Protein AF-W7Y232-F1 (afdb_monomer)

Secondary structure (DSSP, 8-state):
-EEEEEEEE-TTT-SEEEEEEEEEEEE-TTS-EEEEEEEEEEE-TT--HHHHHHHHHHHHHHHHHTT-TT-PPPPPS-HHHHHHHHTSPPGGGTTS--B--SSS--------

Foldseek 3Di:
DDKDWDWDQDPVVSDTATFIFDKDWDQDPVRDIDIDTQERLGGPVVDDPVLRVVLNVQLVVCQVCLVPPVDDGDDDPDPVSNVSSVPRDHPVPRVDHDDDDPDDDDDDDDDD

Organism: NCBI:txid869213

pLDDT: mean 71.41, std 19.05, range [29.64, 91.12]

Solvent-accessible surface area (backbone atoms only — not comparable to full-atom values): 7196 Å² total; per-residue (Å²): 114,48,79,48,73,46,82,40,69,36,84,85,81,68,45,81,39,55,35,36,27,36,32,38,74,44,72,44,97,86,71,44,83,41,77,46,77,65,35,40,67,30,74,54,86,92,58,52,74,69,54,53,52,50,44,52,48,56,50,48,53,49,57,72,41,63,86,39,92,87,65,80,80,84,77,63,97,44,69,70,51,44,60,58,56,70,72,58,75,60,73,88,54,69,88,56,79,48,73,56,71,90,62,83,86,75,92,74,82,78,89,129

Structure (mmCIF, N/CA/C/O backbone):
data_AF-W7Y232-F1
#
_entry.id   AF-W7Y232-F1
#
loop_
_atom_site.group_PDB
_atom_site.id
_atom_site.type_symbol
_atom_site.label_atom_id
_atom_site.label_alt_id
_atom_site.label_comp_id
_atom_site.label_asym_id
_atom_site.label_entity_id
_atom_site.label_seq_id
_atom_site.pdbx_PDB_ins_code
_atom_site.Cartn_x
_atom_site.Cartn_y
_atom_site.Cartn_z
_atom_site.occupancy
_atom_site.B_iso_or_equiv
_atom_site.auth_seq_id
_atom_site.auth_comp_id
_atom_site.auth_asym_id
_atom_site.auth_atom_id
_atom_site.pdbx_PDB_model_num
ATOM 1 N N . MET A 1 1 ? 1.927 -2.582 -10.160 1.00 85.38 1 MET A N 1
ATOM 2 C CA . MET A 1 1 ? 1.776 -2.889 -8.711 1.00 85.38 1 MET A CA 1
ATOM 3 C C . MET A 1 1 ? 0.309 -2.766 -8.311 1.00 85.38 1 MET A C 1
ATOM 5 O O . MET A 1 1 ? -0.421 -2.125 -9.052 1.00 85.38 1 MET A O 1
ATOM 9 N N . TYR A 1 2 ? -0.139 -3.351 -7.196 1.00 89.00 2 TYR A N 1
ATOM 10 C CA . TYR A 1 2 ? -1.519 -3.237 -6.689 1.00 89.00 2 TYR A CA 1
ATOM 11 C C . TYR A 1 2 ? -1.592 -3.380 -5.162 1.00 89.00 2 TYR A C 1
ATOM 13 O O . TYR A 1 2 ? -0.708 -3.982 -4.549 1.00 89.00 2 TYR A O 1
ATOM 21 N N . PHE A 1 3 ? -2.650 -2.852 -4.540 1.00 88.12 3 PHE A N 1
ATOM 22 C CA . PHE A 1 3 ? -2.910 -3.065 -3.116 1.00 88.12 3 PHE A CA 1
ATOM 23 C C . PHE A 1 3 ? -3.580 -4.418 -2.869 1.00 88.12 3 PHE A C 1
ATOM 25 O O . PHE A 1 3 ? -4.642 -4.719 -3.408 1.00 88.12 3 PHE A O 1
ATOM 32 N N . LYS A 1 4 ? -2.974 -5.229 -2.003 1.00 90.31 4 LYS A N 1
ATOM 33 C CA . LYS A 1 4 ? -3.557 -6.452 -1.458 1.00 90.31 4 LYS A CA 1
ATOM 34 C C . LYS A 1 4 ? -4.058 -6.177 -0.047 1.00 90.31 4 LYS A C 1
ATOM 36 O O . LYS A 1 4 ? -3.264 -5.862 0.841 1.00 90.31 4 LYS A O 1
ATOM 41 N N . VAL A 1 5 ? -5.360 -6.346 0.159 1.00 90.62 5 VAL A N 1
ATOM 42 C CA . VAL A 1 5 ? -5.998 -6.227 1.473 1.00 90.62 5 VAL A CA 1
ATOM 43 C C . VAL A 1 5 ? -6.055 -7.585 2.172 1.00 90.62 5 VAL A C 1
ATOM 45 O O . VAL A 1 5 ? -6.151 -8.645 1.549 1.00 90.62 5 VAL A O 1
ATOM 48 N N . SER A 1 6 ? -5.932 -7.585 3.492 1.00 89.75 6 SER A N 1
ATOM 49 C CA . SER A 1 6 ? -6.185 -8.750 4.336 1.00 89.75 6 SER A CA 1
ATOM 50 C C . SER A 1 6 ? -6.880 -8.274 5.600 1.00 89.75 6 SER A C 1
ATOM 52 O O . SER A 1 6 ? -6.358 -7.402 6.285 1.00 89.75 6 SER A O 1
ATOM 54 N N . MET A 1 7 ? -8.044 -8.830 5.914 1.00 91.00 7 MET A N 1
ATOM 55 C CA . MET A 1 7 ? -8.790 -8.400 7.092 1.00 91.00 7 MET A CA 1
ATOM 56 C C . MET A 1 7 ? -8.110 -8.896 8.372 1.00 91.00 7 MET A C 1
ATOM 58 O O . MET A 1 7 ? -7.771 -10.078 8.490 1.00 91.00 7 MET A O 1
ATOM 62 N N . ARG A 1 8 ? -7.853 -7.988 9.316 1.00 89.75 8 ARG A N 1
ATOM 63 C CA . ARG A 1 8 ? -7.163 -8.270 10.582 1.00 89.75 8 ARG A CA 1
ATOM 64 C C . ARG A 1 8 ? -7.738 -7.410 11.698 1.00 89.75 8 ARG A C 1
ATOM 66 O O . ARG A 1 8 ? -8.241 -6.320 11.458 1.00 89.75 8 ARG A O 1
ATOM 73 N N . LYS A 1 9 ? -7.626 -7.881 12.939 1.00 88.56 9 LYS A N 1
ATOM 74 C CA . LYS A 1 9 ? -7.950 -7.052 14.102 1.00 88.56 9 LYS A CA 1
ATOM 75 C C . LYS A 1 9 ? -6.848 -6.007 14.277 1.00 88.56 9 LYS A C 1
ATOM 77 O O . LYS A 1 9 ? -5.700 -6.376 14.531 1.00 88.56 9 LYS A O 1
ATOM 82 N N . ASN A 1 10 ? -7.195 -4.735 14.120 1.00 84.69 10 ASN A N 1
ATOM 83 C CA . ASN A 1 10 ? -6.288 -3.628 14.367 1.00 84.69 10 ASN A CA 1
ATOM 84 C C . ASN A 1 10 ? -5.940 -3.613 15.870 1.00 84.69 10 ASN A C 1
ATOM 86 O O . ASN A 1 10 ? -6.848 -3.545 16.699 1.00 84.69 10 ASN A O 1
ATOM 90 N N . PRO A 1 11 ? -4.655 -3.739 16.253 1.00 83.56 11 PRO A N 1
ATOM 91 C CA . PRO A 1 11 ? -4.258 -3.759 17.657 1.00 83.56 11 PRO A CA 1
ATOM 92 C C . PRO A 1 11 ? -4.437 -2.403 18.352 1.00 83.56 11 PRO A C 1
ATOM 94 O O . PRO A 1 11 ? -4.492 -2.378 19.577 1.00 83.56 11 PRO A O 1
ATOM 97 N N . GLU A 1 12 ? -4.523 -1.299 17.604 1.00 82.31 12 GLU A N 1
ATOM 98 C CA . GLU A 1 12 ? -4.700 0.044 18.164 1.00 82.31 12 GLU A CA 1
ATOM 99 C C . GLU A 1 1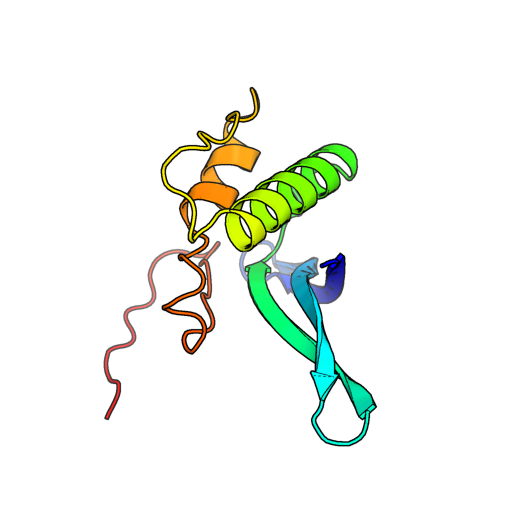2 ? -6.164 0.345 18.480 1.00 82.31 12 GLU A C 1
ATOM 101 O O . GLU A 1 12 ? -6.483 0.743 19.596 1.00 82.31 12 GLU A O 1
ATOM 106 N N . SER A 1 13 ? -7.060 0.132 17.514 1.00 81.69 13 SER A N 1
ATOM 107 C CA . SER A 1 13 ? -8.494 0.393 17.693 1.00 81.69 13 SER A CA 1
ATOM 108 C C . SER A 1 13 ? -9.251 -0.800 18.279 1.00 81.69 13 SER A C 1
ATOM 110 O O . SER A 1 13 ? -10.364 -0.654 18.775 1.00 81.69 13 SER A O 1
ATOM 112 N N . GLY A 1 14 ? -8.682 -2.006 18.201 1.00 85.31 14 GLY A N 1
ATOM 113 C CA . GLY A 1 14 ? -9.362 -3.253 18.549 1.00 85.31 14 GLY A CA 1
ATOM 114 C C . GLY A 1 14 ? -10.439 -3.678 17.544 1.00 85.31 14 GLY A C 1
ATOM 115 O O . GLY A 1 14 ? -11.058 -4.727 17.739 1.00 85.31 14 GLY A O 1
ATOM 116 N N . VAL A 1 15 ? -10.654 -2.907 16.475 1.00 88.38 15 VAL A N 1
ATOM 117 C CA . VAL A 1 15 ? -11.679 -3.143 15.450 1.00 88.38 15 VAL A CA 1
ATOM 118 C C . VAL A 1 15 ? -11.117 -4.011 14.326 1.00 88.38 15 VAL A C 1
ATOM 120 O O . VAL A 1 15 ? -9.911 -4.063 14.087 1.00 88.38 15 VAL A O 1
ATOM 123 N N . TYR A 1 16 ? -11.988 -4.761 13.658 1.00 88.38 16 TYR A N 1
ATOM 124 C CA . TYR A 1 16 ? -11.610 -5.554 12.497 1.00 88.38 16 TYR A CA 1
ATOM 125 C C . TYR A 1 16 ? -11.510 -4.651 11.260 1.00 88.38 16 TYR A C 1
ATOM 127 O O . TYR A 1 16 ? -12.521 -4.134 10.795 1.00 88.38 16 TYR A O 1
ATOM 135 N N . SER A 1 17 ? -10.294 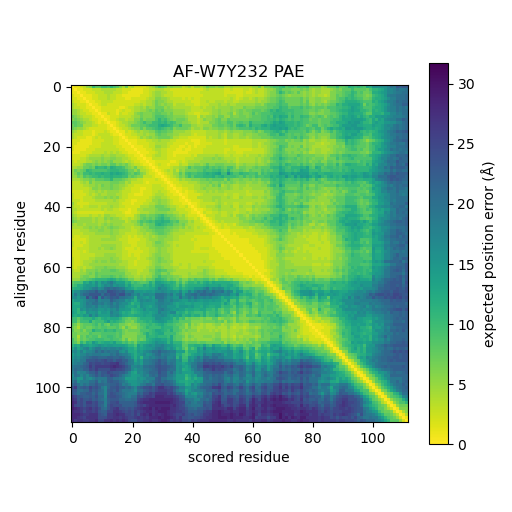-4.482 10.743 1.00 87.81 17 SER A N 1
ATOM 136 C CA . SER A 1 17 ? -9.951 -3.503 9.708 1.00 87.81 17 SER A CA 1
ATOM 137 C C . SER A 1 17 ? -9.122 -4.126 8.582 1.00 87.81 17 SER A C 1
ATOM 139 O O . SER A 1 17 ? -8.525 -5.203 8.720 1.00 87.81 17 SER A O 1
ATOM 141 N N . GLY A 1 18 ? -9.063 -3.437 7.443 1.00 88.62 18 GLY A N 1
ATOM 142 C CA . GLY A 1 18 ? -8.251 -3.850 6.303 1.00 88.62 18 GLY A CA 1
ATOM 143 C C . GLY A 1 18 ? -6.767 -3.564 6.537 1.00 88.62 18 GLY A C 1
ATOM 144 O O . GLY A 1 18 ? -6.370 -2.417 6.706 1.00 88.62 18 GLY A O 1
ATOM 145 N N . TYR A 1 19 ? -5.926 -4.599 6.507 1.00 88.00 19 TYR A N 1
ATOM 146 C CA . TYR A 1 19 ? -4.470 -4.448 6.480 1.00 88.00 19 TYR A CA 1
ATOM 147 C C . TYR A 1 19 ? -3.974 -4.450 5.030 1.00 88.00 19 TYR A C 1
ATOM 149 O O . TYR A 1 19 ? -4.058 -5.473 4.338 1.00 88.00 19 TYR A O 1
ATOM 157 N N . TYR A 1 20 ? -3.452 -3.315 4.576 1.00 88.12 20 TYR A N 1
ATOM 158 C CA . TYR A 1 20 ? -3.057 -3.076 3.193 1.00 88.12 20 TYR A CA 1
ATOM 159 C C . TYR A 1 20 ? -1.560 -3.300 2.974 1.00 88.12 20 TYR A C 1
ATOM 161 O O . TYR A 1 20 ? -0.702 -2.892 3.762 1.00 88.12 20 TYR A O 1
ATOM 169 N N . ARG A 1 21 ? -1.239 -3.947 1.851 1.00 88.44 21 ARG A N 1
ATOM 170 C CA . ARG A 1 21 ? 0.128 -4.158 1.362 1.00 88.44 21 ARG A CA 1
ATOM 171 C C . ARG A 1 21 ? 0.209 -3.795 -0.107 1.00 88.44 21 ARG A C 1
ATOM 173 O O . ARG A 1 21 ? -0.659 -4.208 -0.869 1.00 88.44 21 ARG A O 1
ATOM 180 N N . LEU A 1 22 ? 1.254 -3.089 -0.518 1.00 86.25 22 LEU A N 1
ATOM 181 C CA . LEU A 1 22 ? 1.520 -2.853 -1.932 1.00 86.25 22 LEU A CA 1
ATOM 182 C C . LEU A 1 22 ? 2.355 -4.009 -2.487 1.00 86.25 22 LEU A C 1
ATOM 184 O O . LEU A 1 22 ? 3.425 -4.325 -1.963 1.00 86.25 22 LEU A O 1
ATOM 188 N N . VAL A 1 23 ? 1.848 -4.644 -3.538 1.00 88.00 23 VAL A N 1
ATOM 189 C CA . VAL A 1 23 ? 2.417 -5.847 -4.143 1.00 88.00 23 VAL A CA 1
ATOM 190 C C . VAL A 1 23 ? 2.791 -5.571 -5.597 1.00 88.00 23 VAL A C 1
ATOM 192 O O . VAL A 1 23 ? 2.020 -4.993 -6.367 1.00 88.00 23 VAL A O 1
ATOM 195 N N . GLU A 1 24 ? 3.986 -5.996 -5.985 1.00 86.56 24 GLU A N 1
ATOM 196 C CA . GLU A 1 24 ? 4.446 -6.032 -7.370 1.00 86.56 24 GLU A CA 1
ATOM 197 C C . GLU A 1 24 ? 4.309 -7.459 -7.904 1.00 86.56 24 GLU A C 1
ATOM 199 O O . GLU A 1 24 ? 4.677 -8.417 -7.223 1.00 86.56 24 GLU A O 1
ATOM 204 N N . SER A 1 25 ? 3.757 -7.601 -9.109 1.00 88.81 25 SER A N 1
ATOM 205 C CA . SER A 1 25 ? 3.723 -8.886 -9.811 1.00 88.81 25 SER A CA 1
ATOM 206 C C . SER A 1 25 ? 4.820 -8.891 -10.858 1.00 88.81 25 SER A C 1
ATOM 208 O O . SER A 1 25 ? 4.956 -7.911 -11.586 1.00 88.81 25 SER A O 1
ATOM 210 N N . TYR A 1 26 ? 5.574 -9.979 -10.935 1.00 87.12 26 TYR A N 1
ATOM 211 C CA . TYR A 1 26 ? 6.689 -10.134 -11.862 1.00 87.12 26 TYR A CA 1
ATOM 212 C C . TYR A 1 26 ? 6.767 -11.587 -12.353 1.00 87.12 26 TYR A C 1
ATOM 214 O O . TYR A 1 26 ? 6.372 -12.496 -11.617 1.00 87.12 26 TYR A O 1
ATOM 222 N N . PRO A 1 27 ? 7.240 -11.838 -13.584 1.00 89.50 27 PRO A N 1
ATOM 223 C CA . PRO A 1 27 ? 7.533 -13.191 -14.036 1.00 89.50 27 PRO A CA 1
ATOM 224 C C . PRO A 1 27 ? 8.775 -13.716 -13.309 1.00 89.50 27 PRO A C 1
ATOM 226 O O . PRO A 1 27 ? 9.781 -13.015 -13.205 1.00 89.50 27 PRO A O 1
ATOM 229 N N . ASN A 1 28 ? 8.703 -14.936 -12.787 1.00 86.62 28 ASN A N 1
ATOM 230 C CA . ASN A 1 28 ? 9.878 -15.635 -12.285 1.00 86.62 28 ASN A CA 1
ATOM 231 C C . ASN A 1 28 ? 10.660 -16.287 -13.442 1.00 86.62 28 ASN A C 1
ATOM 233 O O . ASN A 1 28 ? 10.217 -16.275 -14.591 1.00 86.62 28 ASN A O 1
ATOM 237 N N . GLU A 1 29 ? 11.819 -16.862 -13.127 1.00 88.06 29 GLU A N 1
ATOM 238 C CA . GLU A 1 29 ? 12.701 -17.523 -14.104 1.00 88.06 29 GLU A CA 1
ATOM 239 C C . GLU A 1 29 ? 12.012 -18.690 -14.838 1.00 88.06 29 GLU A C 1
ATOM 241 O O . GLU A 1 29 ? 12.326 -18.963 -15.992 1.00 88.06 29 GLU A O 1
ATOM 246 N N . ASP A 1 30 ? 10.997 -19.304 -14.220 1.00 91.12 30 ASP A N 1
ATOM 247 C CA . ASP A 1 30 ? 10.177 -20.368 -14.813 1.00 91.12 30 ASP A CA 1
ATOM 248 C C . ASP A 1 30 ? 9.012 -19.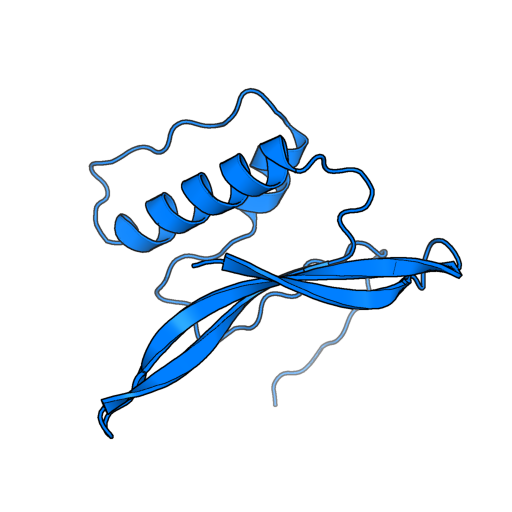844 -15.679 1.00 91.12 30 ASP A C 1
ATOM 250 O O . ASP A 1 30 ? 8.149 -20.616 -16.104 1.00 91.12 30 ASP A O 1
ATOM 254 N N . GLY A 1 31 ? 8.908 -18.526 -15.885 1.00 88.19 31 GLY A N 1
ATOM 255 C CA . GLY A 1 31 ? 7.818 -17.890 -16.633 1.00 88.19 31 GLY A CA 1
ATOM 256 C C . GLY A 1 31 ? 6.472 -17.838 -15.896 1.00 88.19 31 GLY A C 1
ATOM 257 O O . GLY A 1 31 ? 5.452 -17.485 -16.489 1.00 88.19 31 GLY A O 1
ATOM 258 N N . ARG A 1 32 ? 6.433 -18.165 -14.599 1.00 90.94 32 ARG A N 1
ATOM 259 C CA . ARG A 1 32 ? 5.241 -18.058 -13.745 1.00 90.94 32 ARG A CA 1
ATOM 260 C C . ARG A 1 32 ? 5.141 -16.674 -13.118 1.00 90.94 32 ARG A C 1
ATOM 262 O O . ARG A 1 32 ? 6.133 -16.089 -12.692 1.00 90.94 32 ARG A O 1
ATOM 269 N N . VAL A 1 33 ? 3.917 -16.172 -12.971 1.00 88.94 33 VAL A N 1
ATOM 270 C CA . VAL A 1 33 ? 3.677 -14.907 -12.267 1.00 88.94 33 VAL A CA 1
ATOM 271 C C . VAL A 1 33 ? 3.882 -15.111 -10.767 1.00 88.94 33 VAL A C 1
ATOM 273 O O . VAL A 1 33 ? 3.171 -15.883 -10.127 1.00 88.94 33 VAL A O 1
ATOM 276 N N . SER A 1 34 ? 4.861 -14.405 -10.214 1.00 88.19 34 SER A N 1
ATOM 277 C CA . SER A 1 34 ? 5.153 -14.324 -8.785 1.00 88.19 34 SER A CA 1
ATOM 278 C C . SER A 1 34 ? 4.818 -12.937 -8.240 1.00 88.19 34 SER A C 1
ATOM 280 O O . SER A 1 34 ? 4.669 -11.968 -8.985 1.00 88.19 34 SER A O 1
ATOM 282 N N . HIS A 1 35 ? 4.684 -12.839 -6.918 1.00 88.00 35 HIS A N 1
ATOM 283 C CA . HIS A 1 35 ? 4.284 -11.610 -6.239 1.00 88.00 35 HIS A CA 1
ATOM 284 C C . HIS A 1 35 ? 5.280 -11.248 -5.139 1.00 88.00 35 HIS A C 1
ATOM 286 O O . HIS A 1 35 ? 5.517 -12.039 -4.226 1.00 88.00 35 HIS A O 1
ATOM 292 N N . ARG A 1 36 ? 5.807 -10.023 -5.174 1.00 84.88 36 ARG A N 1
ATOM 293 C CA . ARG A 1 36 ? 6.683 -9.466 -4.139 1.00 84.88 36 ARG A CA 1
ATOM 294 C C . ARG A 1 36 ? 5.945 -8.381 -3.372 1.00 84.88 36 ARG A C 1
ATOM 296 O O . ARG A 1 36 ? 5.365 -7.478 -3.968 1.00 84.88 36 ARG A O 1
ATOM 303 N N . THR A 1 37 ? 5.974 -8.446 -2.041 1.00 83.94 37 THR A N 1
ATOM 304 C CA . THR A 1 37 ? 5.495 -7.323 -1.220 1.00 83.94 37 THR A CA 1
ATOM 305 C C . THR A 1 37 ? 6.552 -6.229 -1.230 1.00 83.94 37 THR A C 1
ATOM 307 O O . THR A 1 37 ? 7.688 -6.476 -0.840 1.00 83.94 37 THR A O 1
ATOM 310 N N . MET A 1 38 ? 6.163 -5.039 -1.672 1.00 76.69 38 MET A N 1
ATOM 311 C CA . MET A 1 38 ? 7.043 -3.877 -1.774 1.00 76.69 38 MET A CA 1
ATOM 312 C C . MET A 1 38 ? 6.917 -2.981 -0.545 1.00 76.69 38 MET A C 1
ATOM 314 O O . MET A 1 38 ? 7.914 -2.474 -0.044 1.00 76.69 38 MET A O 1
ATOM 318 N N . VAL A 1 39 ? 5.692 -2.821 -0.034 1.00 78.81 39 VAL A N 1
ATOM 319 C CA . VAL A 1 39 ? 5.398 -1.957 1.116 1.00 78.81 39 VAL A CA 1
ATOM 320 C C . VAL A 1 39 ? 4.346 -2.620 1.999 1.00 78.81 39 VAL A C 1
ATOM 322 O O . VAL A 1 39 ? 3.274 -2.990 1.511 1.00 78.81 39 VAL A O 1
ATOM 325 N N . ASN A 1 40 ? 4.613 -2.731 3.302 1.00 80.94 40 ASN A N 1
ATOM 326 C CA . ASN A 1 40 ? 3.559 -2.976 4.285 1.00 80.94 40 ASN A CA 1
ATOM 327 C C . ASN A 1 40 ? 2.991 -1.624 4.718 1.00 80.94 40 ASN A C 1
ATOM 329 O O . ASN A 1 40 ? 3.559 -0.957 5.580 1.00 80.94 40 ASN A O 1
ATOM 333 N N . ALA A 1 41 ? 1.890 -1.218 4.085 1.00 79.50 41 ALA A N 1
ATOM 334 C CA . ALA A 1 41 ? 1.282 0.088 4.313 1.00 79.50 41 ALA A CA 1
ATOM 335 C C . ALA A 1 41 ? 0.536 0.161 5.655 1.00 79.50 41 ALA A C 1
ATOM 337 O O . ALA A 1 41 ? 0.455 1.227 6.253 1.00 79.50 41 ALA A O 1
ATOM 338 N N . GLY A 1 42 ? 0.053 -0.979 6.157 1.00 85.12 42 GLY A N 1
ATOM 339 C CA . GLY A 1 42 ? -0.584 -1.064 7.467 1.00 85.12 42 GLY A CA 1
ATOM 340 C C . GLY A 1 42 ? -2.102 -0.932 7.403 1.00 85.12 42 GLY A C 1
ATOM 341 O O . GLY A 1 42 ? -2.725 -1.292 6.403 1.00 85.12 42 GLY A O 1
ATOM 342 N N . TYR A 1 43 ? -2.696 -0.468 8.500 1.00 85.94 43 TYR A N 1
ATOM 343 C CA . TYR A 1 43 ? -4.115 -0.128 8.555 1.00 85.94 43 TYR A CA 1
ATOM 344 C C . TYR A 1 43 ? -4.289 1.272 7.972 1.00 85.94 43 TYR A C 1
ATOM 346 O O . TYR A 1 43 ? -3.672 2.218 8.453 1.00 85.94 43 TYR A O 1
ATOM 354 N N . LEU A 1 44 ? -5.076 1.378 6.904 1.00 81.69 44 LEU A N 1
ATOM 355 C CA . LEU A 1 44 ? -5.299 2.619 6.156 1.00 81.69 44 LEU A CA 1
ATOM 356 C C . LEU A 1 44 ? -6.772 3.027 6.251 1.00 81.69 44 LEU A C 1
ATOM 358 O O . LEU A 1 44 ? -7.392 3.366 5.248 1.00 81.69 44 LEU A O 1
ATOM 362 N N . ASP A 1 45 ? -7.337 2.923 7.454 1.00 80.06 45 ASP A N 1
ATOM 363 C CA . ASP A 1 45 ? -8.765 3.155 7.697 1.00 80.06 45 ASP A CA 1
ATOM 364 C C . ASP A 1 45 ? -9.156 4.628 7.450 1.00 80.06 45 ASP A C 1
ATOM 366 O O . ASP A 1 45 ? -10.302 4.912 7.115 1.00 80.06 45 ASP A O 1
ATOM 370 N N . ASP A 1 46 ? -8.183 5.543 7.529 1.00 80.81 46 ASP A N 1
ATOM 371 C CA . ASP A 1 46 ? -8.356 6.982 7.293 1.00 80.81 46 ASP A CA 1
ATOM 372 C C . ASP A 1 46 ? -8.233 7.388 5.809 1.00 80.81 46 ASP A C 1
ATOM 374 O O . ASP A 1 46 ? -8.368 8.568 5.481 1.00 80.81 46 ASP A O 1
ATOM 378 N N . LEU A 1 47 ? -7.939 6.444 4.903 1.00 82.50 47 LEU A N 1
ATOM 379 C CA . LEU A 1 47 ? -7.738 6.730 3.481 1.00 82.50 47 LEU A CA 1
ATOM 380 C C . LEU A 1 47 ? -8.914 6.273 2.619 1.00 82.50 47 LEU A C 1
ATOM 382 O O . LEU A 1 47 ? -9.384 5.138 2.682 1.00 82.50 47 LEU A O 1
ATOM 386 N N . ASN A 1 48 ? -9.310 7.150 1.705 1.00 85.06 48 ASN A N 1
ATOM 387 C CA . ASN A 1 48 ? -10.314 6.872 0.692 1.00 85.06 48 ASN A CA 1
ATOM 388 C C . ASN A 1 48 ? -9.715 6.124 -0.508 1.00 85.06 48 ASN A C 1
ATOM 390 O O . ASN A 1 48 ? -8.528 6.243 -0.823 1.00 85.06 48 ASN A O 1
ATOM 394 N N . ALA A 1 49 ? -10.565 5.422 -1.266 1.00 84.69 49 ALA A N 1
ATOM 395 C CA . ALA A 1 49 ? -10.152 4.675 -2.459 1.00 84.69 49 ALA A CA 1
ATOM 396 C C . ALA A 1 49 ? -9.381 5.538 -3.480 1.00 84.69 49 ALA A C 1
ATOM 398 O O . ALA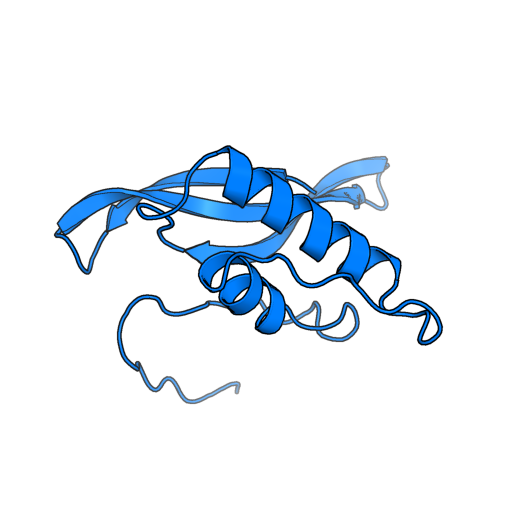 A 1 49 ? -8.383 5.089 -4.039 1.00 84.69 49 ALA A O 1
ATOM 399 N N . ASN A 1 50 ? -9.789 6.798 -3.672 1.00 86.69 50 ASN A N 1
ATOM 400 C CA . ASN A 1 50 ? -9.096 7.731 -4.565 1.00 86.69 50 ASN A CA 1
ATOM 401 C C . ASN A 1 50 ? -7.664 8.027 -4.096 1.00 86.69 50 ASN A C 1
ATOM 403 O O . ASN A 1 50 ? -6.740 8.009 -4.906 1.00 86.69 50 ASN A O 1
ATOM 407 N N . GLN A 1 51 ? -7.459 8.235 -2.792 1.00 84.50 51 GLN A N 1
ATOM 408 C CA . GLN A 1 51 ? -6.129 8.476 -2.224 1.00 84.50 51 GLN A CA 1
ATOM 409 C C . GLN A 1 51 ? -5.241 7.236 -2.366 1.00 84.50 51 GLN A C 1
ATOM 411 O O . GLN A 1 51 ? -4.072 7.360 -2.718 1.00 84.50 51 GLN A O 1
ATOM 416 N N . LEU A 1 52 ? -5.796 6.032 -2.184 1.00 84.31 52 LEU A N 1
ATOM 417 C CA . LEU A 1 52 ? -5.064 4.784 -2.421 1.00 84.31 52 LEU A CA 1
ATOM 418 C C . LEU A 1 52 ? -4.598 4.663 -3.878 1.00 84.31 52 LEU A C 1
ATOM 420 O O . LEU A 1 52 ? -3.460 4.268 -4.123 1.00 84.31 52 LEU A O 1
ATOM 424 N N . VAL A 1 53 ? -5.431 5.048 -4.847 1.00 87.88 53 VAL A N 1
ATOM 425 C CA . VAL A 1 53 ? -5.037 5.065 -6.266 1.00 87.88 53 VAL A CA 1
ATOM 426 C C . VAL A 1 53 ? -3.907 6.064 -6.517 1.00 87.88 53 VAL A C 1
ATOM 428 O O . VAL A 1 53 ? -2.959 5.739 -7.232 1.00 87.88 53 VAL A O 1
ATOM 431 N N . VAL A 1 54 ? -3.963 7.256 -5.917 1.00 86.75 54 VAL A N 1
ATOM 432 C CA . VAL A 1 54 ? -2.884 8.253 -6.035 1.00 86.75 54 VAL A CA 1
ATOM 433 C C . VAL A 1 54 ? -1.585 7.713 -5.434 1.00 86.75 54 VAL A C 1
ATOM 435 O O . VAL A 1 54 ? -0.552 7.739 -6.098 1.00 86.75 54 VAL A O 1
ATOM 438 N N . ILE A 1 55 ? -1.639 7.129 -4.234 1.00 83.69 55 ILE A N 1
ATOM 439 C CA . ILE A 1 55 ? -0.482 6.497 -3.581 1.00 83.69 55 ILE A CA 1
ATOM 440 C C . ILE A 1 55 ? 0.109 5.397 -4.470 1.00 83.69 55 ILE A C 1
ATOM 442 O O . ILE A 1 55 ? 1.322 5.328 -4.656 1.00 83.69 55 ILE A O 1
ATOM 446 N N . GLN A 1 56 ? -0.735 4.540 -5.048 1.00 84.69 56 GLN A N 1
ATOM 447 C CA . GLN A 1 56 ? -0.294 3.479 -5.951 1.00 84.69 56 GLN A CA 1
ATOM 448 C C . GLN A 1 56 ? 0.447 4.045 -7.167 1.00 84.69 56 GLN A C 1
ATOM 450 O O . GLN A 1 56 ? 1.497 3.510 -7.526 1.00 84.69 56 GLN A O 1
ATOM 455 N N . LYS A 1 57 ? -0.079 5.108 -7.790 1.00 86.19 57 LYS A N 1
ATOM 456 C CA . LYS A 1 57 ? 0.550 5.768 -8.943 1.00 86.19 57 LYS A CA 1
ATOM 457 C C . LYS A 1 57 ? 1.895 6.375 -8.571 1.00 86.19 57 LYS A C 1
ATOM 459 O O . LYS A 1 57 ? 2.892 6.004 -9.178 1.00 86.19 57 LYS A O 1
ATOM 464 N N . LEU A 1 58 ? 1.940 7.187 -7.517 1.00 81.69 58 LEU A N 1
ATOM 465 C CA . LEU A 1 58 ? 3.166 7.847 -7.064 1.00 81.69 58 LEU A CA 1
ATOM 466 C C . LEU A 1 58 ? 4.267 6.843 -6.712 1.00 81.69 58 LEU A C 1
ATOM 468 O O . LEU A 1 58 ? 5.415 7.015 -7.112 1.00 81.69 58 LEU A O 1
ATOM 472 N N . ILE A 1 59 ? 3.931 5.759 -6.005 1.00 78.69 59 ILE A N 1
ATOM 473 C CA . ILE A 1 59 ? 4.917 4.721 -5.675 1.00 78.69 59 ILE A CA 1
ATOM 474 C C . ILE A 1 59 ? 5.369 3.965 -6.932 1.00 78.69 59 ILE A C 1
ATOM 476 O O . ILE A 1 59 ? 6.545 3.620 -7.039 1.00 78.69 59 ILE A O 1
ATOM 480 N N . THR A 1 60 ? 4.465 3.710 -7.883 1.00 81.00 60 THR A N 1
ATOM 481 C CA . THR A 1 60 ? 4.815 3.041 -9.148 1.00 81.00 60 THR A CA 1
ATOM 482 C C . THR A 1 60 ? 5.760 3.912 -9.971 1.00 81.00 60 THR A C 1
ATOM 484 O O . THR A 1 60 ? 6.828 3.445 -10.356 1.00 81.00 60 THR A O 1
ATOM 487 N N . GLU A 1 61 ? 5.433 5.192 -10.146 1.00 80.19 61 GLU A N 1
ATOM 488 C CA . GLU A 1 61 ? 6.284 6.164 -10.836 1.00 80.19 61 GLU A CA 1
ATOM 489 C C . GLU A 1 61 ? 7.654 6.277 -10.163 1.00 80.19 61 GLU A C 1
ATOM 491 O O . GLU A 1 61 ? 8.678 6.257 -10.850 1.00 80.19 61 GLU A O 1
ATOM 496 N N . LYS A 1 62 ? 7.689 6.319 -8.822 1.00 75.69 62 LYS A N 1
ATOM 497 C CA . LYS A 1 62 ? 8.931 6.340 -8.038 1.00 75.69 62 LYS A CA 1
ATOM 498 C C . LYS A 1 62 ? 9.777 5.091 -8.240 1.00 75.69 62 LYS A C 1
ATOM 500 O O . LYS A 1 62 ? 10.996 5.178 -8.371 1.00 75.69 62 LYS A O 1
ATOM 505 N N . ALA A 1 63 ? 9.149 3.921 -8.277 1.00 74.75 63 ALA A N 1
ATOM 506 C CA . ALA A 1 63 ? 9.849 2.673 -8.536 1.00 74.75 63 ALA A CA 1
ATOM 507 C C . ALA A 1 63 ? 10.395 2.621 -9.972 1.00 74.75 63 ALA A C 1
ATOM 509 O O . ALA A 1 63 ? 11.511 2.151 -10.184 1.00 74.75 63 ALA A O 1
ATOM 510 N N . GLU A 1 64 ? 9.648 3.107 -10.961 1.00 75.88 64 GLU A N 1
ATOM 511 C CA . GLU A 1 64 ? 10.065 3.113 -12.367 1.00 75.88 64 GLU A CA 1
ATOM 512 C C . GLU A 1 64 ? 11.216 4.088 -12.632 1.00 75.88 64 GLU A C 1
ATOM 514 O O . GLU A 1 64 ? 12.195 3.716 -13.279 1.00 75.88 64 GLU A O 1
ATOM 519 N N . ASN A 1 65 ? 11.152 5.291 -12.060 1.00 72.00 65 ASN A N 1
ATOM 520 C CA . ASN A 1 65 ? 12.130 6.354 -12.291 1.00 72.00 65 ASN A CA 1
ATOM 521 C C . ASN A 1 65 ? 13.237 6.421 -11.224 1.00 72.00 65 ASN A C 1
ATOM 523 O O . ASN A 1 65 ? 14.060 7.332 -11.251 1.00 72.00 65 ASN A O 1
ATOM 527 N N . CYS A 1 66 ? 13.341 5.441 -10.317 1.00 65.12 66 CYS A N 1
ATOM 528 C CA . CYS A 1 66 ? 14.372 5.416 -9.266 1.00 65.12 66 CYS A CA 1
ATOM 529 C C . CYS A 1 66 ? 15.817 5.488 -9.796 1.00 65.12 66 CYS A C 1
ATOM 531 O O . CYS A 1 66 ? 16.737 5.836 -9.061 1.00 65.12 66 CYS A O 1
ATOM 533 N N . ASN A 1 67 ? 16.031 5.114 -11.061 1.00 62.47 67 ASN A N 1
ATOM 534 C CA . ASN A 1 67 ? 17.334 5.145 -11.723 1.00 62.47 67 ASN A CA 1
ATOM 535 C C . ASN A 1 67 ? 17.528 6.392 -12.599 1.00 62.47 67 ASN A C 1
ATOM 537 O O . ASN A 1 67 ? 18.563 6.506 -13.251 1.00 62.47 67 ASN A O 1
ATOM 541 N N . ASN A 1 68 ? 16.552 7.303 -12.639 1.00 66.00 68 ASN A N 1
ATOM 542 C CA . ASN A 1 68 ? 16.585 8.484 -13.484 1.00 66.00 68 ASN A CA 1
ATOM 543 C C . ASN A 1 68 ? 16.442 9.777 -12.657 1.00 66.00 68 ASN A C 1
ATOM 545 O O . ASN A 1 68 ? 15.324 10.208 -12.374 1.00 66.00 68 ASN A O 1
ATOM 549 N N . PRO A 1 69 ? 17.561 10.429 -12.292 1.00 60.28 69 PRO A N 1
ATOM 550 C CA . PRO A 1 69 ? 17.547 11.638 -11.470 1.00 60.28 69 PRO A CA 1
ATOM 551 C C . PRO A 1 69 ? 16.974 12.873 -12.189 1.00 60.28 69 PRO A C 1
ATOM 553 O O . PRO A 1 69 ? 16.817 13.911 -11.555 1.00 60.28 69 PRO A O 1
ATOM 556 N N . LEU A 1 70 ? 16.674 12.788 -13.494 1.00 57.28 70 LEU A N 1
ATOM 557 C CA . LEU A 1 70 ? 16.082 13.888 -14.267 1.00 57.28 70 LEU A CA 1
ATOM 558 C C . LEU A 1 70 ? 14.575 14.051 -14.037 1.00 57.28 70 LEU A C 1
ATOM 560 O O . LEU A 1 70 ? 14.035 15.105 -14.366 1.00 57.28 70 LEU A O 1
ATOM 564 N N . PHE A 1 71 ? 13.896 13.041 -13.489 1.00 57.56 71 PHE A N 1
ATOM 565 C CA . PHE A 1 71 ? 12.462 13.108 -13.231 1.00 57.56 71 PHE A CA 1
ATOM 566 C C . PHE A 1 71 ? 12.193 13.414 -11.757 1.00 57.56 71 PHE A C 1
ATOM 568 O O . PHE A 1 71 ? 12.445 12.601 -10.869 1.00 57.56 71 PHE A O 1
ATOM 575 N N . THR A 1 72 ? 11.665 14.610 -11.503 1.00 57.69 72 THR A N 1
ATOM 576 C CA . THR A 1 72 ? 11.071 14.989 -10.223 1.00 57.69 72 THR A CA 1
ATOM 577 C C . THR A 1 72 ? 9.623 14.516 -10.170 1.00 57.69 72 THR A C 1
ATOM 579 O O . THR A 1 72 ? 8.837 14.760 -11.084 1.00 57.69 72 THR A O 1
ATOM 582 N N . TYR A 1 73 ? 9.261 13.828 -9.091 1.00 64.75 73 TYR A N 1
ATOM 583 C CA . TYR A 1 73 ? 7.887 13.389 -8.861 1.00 64.75 73 TYR A CA 1
ATOM 584 C C . TYR A 1 73 ? 7.031 14.569 -8.412 1.00 64.75 73 TYR A C 1
ATOM 586 O O . TYR A 1 73 ? 7.476 15.387 -7.604 1.00 64.75 73 TYR A O 1
ATOM 594 N N . GLN A 1 74 ? 5.800 14.642 -8.912 1.00 65.44 74 GLN A N 1
ATOM 595 C CA . GLN A 1 74 ? 4.823 15.594 -8.397 1.00 65.44 74 GLN A CA 1
ATOM 596 C C . GLN A 1 74 ? 4.343 15.107 -7.026 1.00 65.44 74 GLN A C 1
ATOM 598 O O . GLN A 1 74 ? 3.836 13.993 -6.896 1.00 65.44 74 GLN A O 1
ATOM 603 N N . GLU A 1 75 ? 4.539 15.922 -5.989 1.00 66.62 75 GLU A N 1
ATOM 604 C CA . GLU A 1 75 ? 3.908 15.672 -4.693 1.00 66.62 75 GLU A CA 1
ATOM 605 C C . GLU A 1 75 ? 2.387 15.838 -4.838 1.00 66.62 75 GLU A C 1
ATOM 607 O O . GLU A 1 75 ? 1.905 16.672 -5.605 1.00 66.62 75 GLU A O 1
ATOM 612 N N . SER A 1 76 ? 1.619 15.024 -4.115 1.00 73.06 76 SER A N 1
ATOM 613 C CA . SER A 1 76 ? 0.171 15.210 -4.031 1.00 73.06 76 SER A CA 1
ATOM 614 C C . SER A 1 76 ? -0.134 16.426 -3.154 1.00 73.06 76 SER A C 1
ATOM 616 O O . SER A 1 76 ? 0.597 16.692 -2.206 1.00 73.06 76 SER A O 1
ATOM 618 N N . ASP A 1 77 ? -1.269 17.096 -3.362 1.00 72.38 77 ASP A N 1
ATOM 619 C CA . ASP A 1 77 ? -1.744 18.132 -2.422 1.00 72.38 77 ASP A CA 1
ATOM 620 C C . ASP A 1 77 ? -2.126 17.565 -1.036 1.00 72.38 77 ASP A C 1
ATOM 622 O O . ASP A 1 77 ? -2.346 18.302 -0.074 1.00 72.38 77 ASP A O 1
ATOM 626 N N . ASP A 1 78 ? -2.206 16.238 -0.917 1.00 75.44 78 ASP A N 1
ATOM 627 C CA . ASP A 1 78 ? -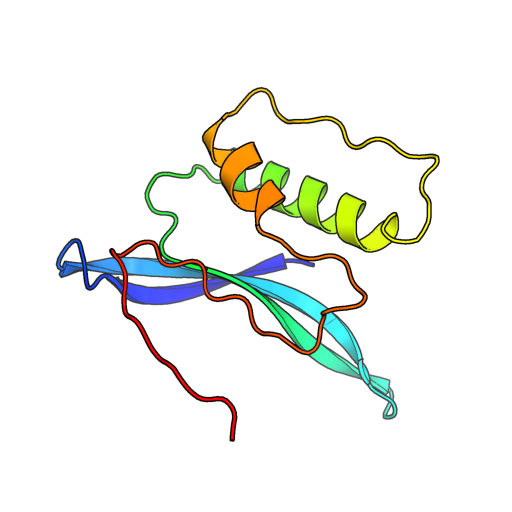2.686 15.540 0.264 1.00 75.44 78 ASP A CA 1
ATOM 628 C C . ASP A 1 78 ? -1.523 15.103 1.173 1.00 75.44 78 ASP A C 1
ATOM 630 O O . ASP A 1 78 ? -0.703 14.237 0.841 1.00 75.44 78 ASP A O 1
ATOM 634 N N . SER A 1 79 ? -1.448 15.713 2.358 1.00 74.88 79 SER A N 1
ATOM 635 C CA . SER A 1 79 ? -0.353 15.515 3.319 1.00 74.88 79 SER A CA 1
ATOM 636 C C . SER A 1 79 ? -0.198 14.049 3.752 1.00 74.88 79 SER A C 1
ATOM 638 O O . SER A 1 79 ? 0.925 13.547 3.892 1.00 74.88 79 SER A O 1
ATOM 640 N N . LEU A 1 80 ? -1.313 13.320 3.892 1.00 71.00 80 LEU A N 1
ATOM 641 C CA . LEU A 1 80 ? -1.301 11.904 4.270 1.00 71.00 80 LEU A CA 1
ATOM 642 C C . LEU A 1 80 ? -0.677 11.032 3.172 1.00 71.00 80 LEU A C 1
ATOM 644 O O . LEU A 1 80 ? 0.173 10.187 3.471 1.00 71.00 80 LEU A O 1
ATOM 648 N N . VAL A 1 81 ? -1.025 11.290 1.908 1.00 72.81 81 VAL A N 1
ATOM 649 C CA . VAL A 1 81 ? -0.479 10.598 0.727 1.00 72.81 81 VAL A CA 1
ATOM 650 C C . VAL A 1 81 ? 1.035 10.784 0.646 1.00 72.81 81 VAL A C 1
ATOM 652 O O . VAL A 1 81 ? 1.780 9.806 0.513 1.00 72.81 81 VAL A O 1
ATOM 655 N N . ASN A 1 82 ? 1.508 12.020 0.815 1.00 72.19 82 ASN A N 1
ATOM 656 C CA . ASN A 1 82 ? 2.936 12.330 0.778 1.00 72.19 82 ASN A CA 1
ATOM 657 C C . ASN A 1 82 ? 3.705 11.654 1.920 1.00 72.19 82 ASN A C 1
ATOM 659 O O . ASN A 1 82 ? 4.812 11.154 1.709 1.00 72.19 82 ASN A O 1
ATOM 663 N N . SER A 1 83 ? 3.117 11.585 3.120 1.00 72.31 83 SER A N 1
ATOM 664 C CA . SER A 1 83 ? 3.742 10.931 4.279 1.00 72.31 83 S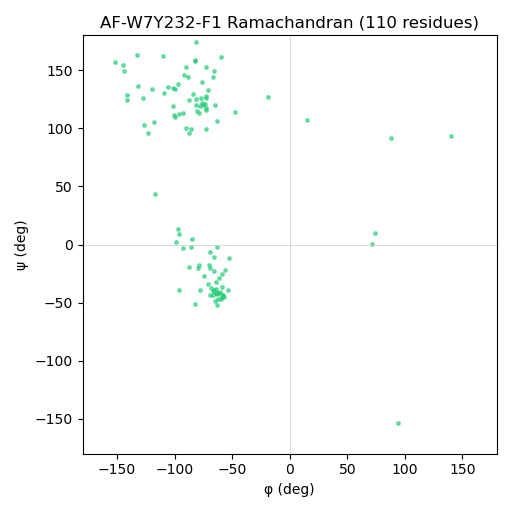ER A CA 1
ATOM 665 C C . SER A 1 83 ? 3.959 9.424 4.079 1.00 72.31 83 SER A C 1
ATOM 667 O O . SER A 1 83 ? 4.933 8.861 4.584 1.00 72.31 83 SER A O 1
ATOM 669 N N . LEU A 1 84 ? 3.076 8.767 3.321 1.00 68.25 84 LEU A N 1
ATOM 670 C CA . LEU A 1 84 ? 3.193 7.346 3.000 1.00 68.25 84 LEU A CA 1
ATOM 671 C C . LEU A 1 84 ? 4.238 7.112 1.899 1.00 68.25 84 LEU A C 1
ATOM 673 O O . LEU A 1 84 ? 5.026 6.171 1.977 1.00 68.25 84 LEU A O 1
ATOM 677 N N . CYS A 1 85 ? 4.281 7.993 0.894 1.00 67.44 85 CYS A N 1
ATOM 678 C CA . CYS A 1 85 ? 5.204 7.881 -0.238 1.00 67.44 85 CYS A CA 1
ATOM 679 C C . CYS A 1 85 ? 6.664 8.178 0.152 1.00 67.44 85 CYS A C 1
ATOM 681 O O . CYS A 1 85 ? 7.579 7.530 -0.366 1.00 67.44 85 CYS A O 1
ATOM 683 N N . LYS A 1 86 ? 6.901 9.102 1.097 1.00 65.62 86 LYS A N 1
ATOM 684 C CA . LYS A 1 86 ? 8.250 9.448 1.595 1.00 65.62 86 LYS A CA 1
ATOM 685 C C . LYS A 1 86 ? 8.970 8.273 2.256 1.00 65.62 86 LYS A C 1
ATOM 687 O O . LYS A 1 86 ? 10.190 8.195 2.185 1.00 65.62 86 LYS A O 1
ATOM 692 N N . GLU A 1 87 ? 8.228 7.336 2.836 1.00 60.22 87 GLU A N 1
ATOM 693 C CA . GLU A 1 87 ? 8.807 6.205 3.568 1.00 60.22 87 GLU A CA 1
ATOM 694 C C . GLU A 1 87 ? 9.034 4.947 2.731 1.00 60.22 87 GLU A C 1
ATOM 696 O O . GLU A 1 87 ? 9.602 3.967 3.215 1.00 60.22 87 GLU A O 1
ATOM 701 N N . THR A 1 88 ? 8.636 4.969 1.461 1.00 57.50 88 THR A N 1
ATOM 702 C CA . THR A 1 88 ? 9.012 3.913 0.520 1.00 57.50 88 THR A CA 1
ATOM 703 C C . THR A 1 88 ? 10.470 4.098 0.070 1.00 57.50 88 THR A C 1
ATOM 705 O O . THR A 1 88 ? 10.832 5.191 -0.382 1.00 57.50 88 THR A O 1
ATOM 708 N N . PRO A 1 89 ? 11.330 3.073 0.199 1.00 53.94 89 PRO A N 1
ATOM 709 C CA . PRO A 1 89 ? 12.748 3.170 -0.092 1.00 53.94 89 PRO A CA 1
ATOM 710 C C . PRO A 1 89 ? 12.966 3.005 -1.594 1.00 53.94 89 PRO A C 1
ATOM 712 O O . PRO A 1 89 ? 12.158 2.395 -2.302 1.00 53.94 89 PRO A O 1
ATOM 715 N N . ASP A 1 90 ? 14.101 3.492 -2.072 1.00 51.94 90 ASP A N 1
ATOM 716 C CA . ASP A 1 90 ? 14.491 3.310 -3.461 1.00 51.94 90 ASP A CA 1
ATOM 717 C C . ASP A 1 90 ? 14.757 1.829 -3.775 1.00 51.94 90 ASP A C 1
ATOM 719 O O . ASP A 1 90 ? 15.217 1.048 -2.935 1.00 51.94 90 ASP A O 1
ATOM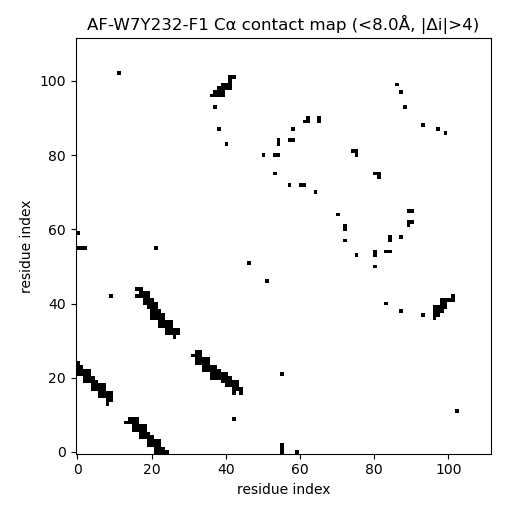 723 N N . ARG A 1 91 ? 14.492 1.442 -5.027 1.00 49.06 91 ARG A N 1
ATOM 724 C CA . ARG A 1 91 ? 14.532 0.071 -5.583 1.00 49.06 91 ARG A CA 1
ATOM 725 C C . ARG A 1 91 ? 15.849 -0.699 -5.349 1.00 49.06 91 ARG A C 1
ATOM 727 O O . ARG A 1 91 ? 15.912 -1.901 -5.577 1.00 49.06 91 ARG A O 1
ATOM 734 N N . LYS A 1 92 ? 16.914 -0.032 -4.886 1.00 42.44 92 LYS A N 1
ATOM 735 C CA . LYS A 1 92 ? 18.191 -0.667 -4.511 1.00 42.44 92 LYS A CA 1
ATOM 736 C C . LYS A 1 92 ? 18.176 -1.311 -3.119 1.00 42.44 92 LYS A C 1
ATOM 738 O O . LYS A 1 92 ? 18.980 -2.199 -2.864 1.00 42.44 92 LYS A O 1
ATOM 743 N N . ALA A 1 93 ? 17.248 -0.925 -2.244 1.00 45.06 93 ALA A N 1
ATOM 744 C CA . ALA A 1 93 ? 17.109 -1.472 -0.891 1.00 45.06 93 ALA A CA 1
ATOM 745 C C . ALA A 1 93 ? 16.047 -2.586 -0.788 1.00 45.06 93 ALA A C 1
ATOM 747 O O . ALA A 1 93 ? 15.651 -2.971 0.312 1.00 45.06 93 ALA A O 1
ATOM 748 N N . SER A 1 94 ? 15.568 -3.122 -1.920 1.00 40.78 94 SER A N 1
ATOM 749 C CA . SER A 1 94 ? 14.392 -4.004 -1.992 1.00 40.78 94 SER A CA 1
ATOM 750 C C . SER A 1 94 ? 14.509 -5.342 -1.242 1.00 40.78 94 SER A C 1
ATOM 75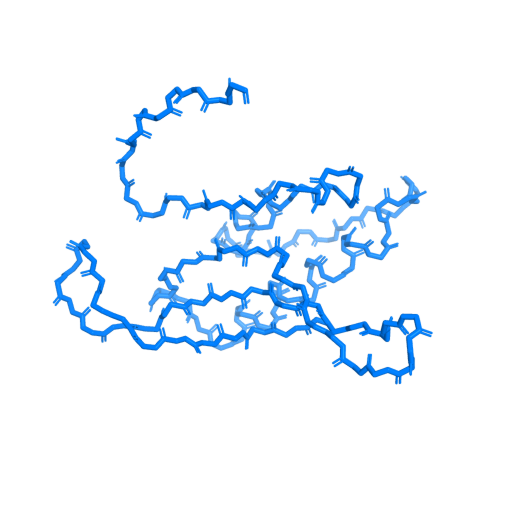2 O O . SER A 1 94 ? 13.540 -6.097 -1.192 1.00 40.78 94 SER A O 1
ATOM 754 N N . GLY A 1 95 ? 15.645 -5.660 -0.621 1.00 36.16 95 GLY A N 1
ATOM 755 C CA . GLY A 1 95 ? 15.731 -6.763 0.344 1.00 36.16 95 GLY A CA 1
ATOM 756 C C . GLY A 1 95 ? 15.002 -6.495 1.670 1.00 36.16 95 GLY A C 1
ATOM 757 O O . GLY A 1 95 ? 14.703 -7.439 2.394 1.00 36.16 95 GLY A O 1
ATOM 758 N N . CYS A 1 96 ? 14.690 -5.235 1.994 1.00 33.72 96 CYS A N 1
ATOM 759 C CA . CYS A 1 96 ? 14.113 -4.866 3.283 1.00 33.72 96 CYS A CA 1
ATOM 760 C C . CYS A 1 96 ? 12.592 -4.685 3.175 1.00 33.72 96 CYS A C 1
ATOM 762 O O . CYS A 1 96 ? 12.104 -3.732 2.569 1.00 33.72 96 CYS A O 1
ATOM 764 N N . ILE A 1 97 ? 11.830 -5.603 3.772 1.00 41.84 97 ILE A N 1
ATOM 765 C CA . ILE A 1 97 ? 10.393 -5.421 4.001 1.00 41.84 97 ILE A CA 1
ATOM 766 C C . ILE A 1 97 ? 10.232 -4.222 4.941 1.00 41.84 97 ILE A C 1
ATOM 768 O O . ILE A 1 97 ? 10.508 -4.334 6.136 1.00 41.84 97 ILE A O 1
ATOM 772 N N . ILE A 1 98 ? 9.779 -3.076 4.433 1.00 44.09 98 ILE A N 1
ATOM 773 C CA . ILE A 1 98 ? 9.498 -1.932 5.302 1.00 44.09 98 ILE A CA 1
ATOM 774 C C . ILE A 1 98 ? 8.146 -2.113 5.959 1.00 44.09 98 ILE A C 1
ATOM 776 O O . ILE A 1 98 ? 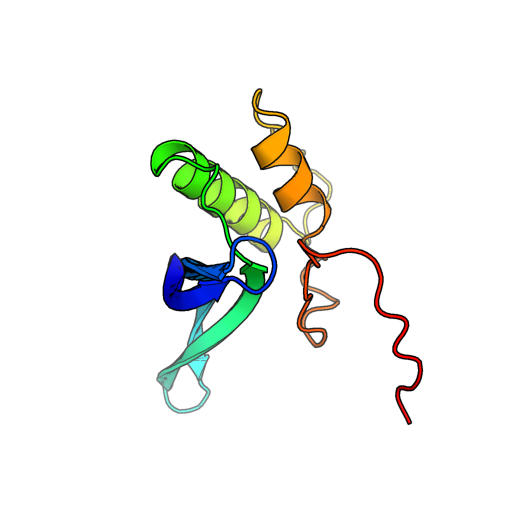7.098 -2.130 5.312 1.00 44.09 98 ILE A O 1
ATOM 780 N N . ASN A 1 99 ? 8.215 -2.255 7.277 1.00 37.75 99 ASN A N 1
ATOM 781 C CA . ASN A 1 99 ? 7.092 -2.174 8.185 1.00 37.75 99 ASN A CA 1
ATOM 782 C C . ASN A 1 99 ? 6.960 -0.714 8.618 1.00 37.75 99 ASN A C 1
ATOM 784 O O . ASN A 1 99 ? 7.690 -0.295 9.519 1.00 37.75 99 ASN A O 1
ATOM 788 N N . LYS A 1 100 ? 6.039 0.063 8.030 1.00 46.62 100 LYS A N 1
ATOM 789 C CA . LYS A 1 100 ? 5.638 1.294 8.714 1.00 46.62 100 LYS A CA 1
ATOM 790 C C . LYS A 1 100 ? 4.679 0.938 9.841 1.00 46.62 100 LYS A C 1
ATOM 792 O O . LYS A 1 100 ? 3.619 0.346 9.649 1.00 46.62 100 LYS A O 1
ATOM 797 N N . MET A 1 101 ? 5.138 1.298 11.031 1.00 43.44 101 MET A N 1
ATOM 798 C CA . MET A 1 101 ? 4.433 1.292 12.298 1.00 43.44 101 MET A CA 1
ATOM 799 C C . MET A 1 101 ? 3.408 2.433 12.317 1.00 43.44 101 MET A C 1
ATOM 801 O O . MET A 1 101 ? 3.760 3.571 12.621 1.00 43.44 101 MET A O 1
ATOM 805 N N . VAL A 1 102 ? 2.140 2.133 12.046 1.00 40.59 102 VAL A N 1
ATOM 806 C CA . VAL A 1 102 ? 1.056 2.850 12.730 1.00 40.59 102 VAL A CA 1
ATOM 807 C C . VAL A 1 102 ? 0.860 2.075 14.036 1.00 40.59 102 VAL A C 1
ATOM 809 O O . VAL A 1 102 ? 0.433 0.920 14.022 1.00 40.59 102 VAL A O 1
ATOM 812 N N . GLY A 1 103 ? 1.452 2.617 15.103 1.00 34.94 103 GLY A N 1
ATOM 813 C CA . GLY A 1 103 ? 1.645 1.946 16.391 1.00 34.94 103 GLY A CA 1
ATOM 814 C C . GLY A 1 103 ? 3.002 2.252 16.987 1.00 34.94 103 GLY A C 1
ATOM 815 O O . GLY A 1 103 ? 3.979 1.586 16.664 1.00 34.94 103 GLY A O 1
ATOM 816 N N . LYS A 1 104 ? 3.053 3.281 17.844 1.00 35.25 104 LYS A N 1
ATOM 817 C CA . LYS A 1 104 ? 4.211 3.740 18.637 1.00 35.25 104 LYS A CA 1
ATOM 818 C C . LYS A 1 104 ? 5.326 2.693 18.806 1.00 35.25 104 LYS A C 1
ATOM 820 O O . LYS A 1 104 ? 5.084 1.611 19.329 1.00 35.25 104 LYS A O 1
ATOM 825 N N . ARG A 1 105 ? 6.553 3.108 18.452 1.00 38.47 105 ARG A N 1
ATOM 826 C CA . ARG A 1 105 ? 7.869 2.553 18.833 1.00 38.47 105 ARG A CA 1
ATOM 827 C C . ARG A 1 105 ? 7.818 1.153 19.457 1.00 38.47 105 ARG A C 1
ATOM 829 O O . ARG A 1 105 ? 7.579 1.014 20.656 1.00 38.47 105 ARG A O 1
ATOM 836 N N . LYS A 1 106 ? 8.253 0.139 18.712 1.00 31.11 106 LYS A N 1
ATOM 837 C CA . LYS A 1 106 ? 8.906 -1.011 19.341 1.00 31.11 106 LYS A CA 1
ATOM 838 C C . LYS A 1 106 ? 10.331 -1.101 18.823 1.00 31.11 106 LYS A C 1
ATOM 840 O O . LYS A 1 106 ? 10.561 -1.496 17.686 1.00 31.11 106 LYS A O 1
ATOM 845 N N . HIS A 1 107 ? 11.280 -0.713 19.677 1.00 36.09 107 HIS A N 1
ATOM 846 C CA . HIS A 1 107 ? 12.669 -1.142 19.560 1.00 36.09 107 HIS A CA 1
ATOM 847 C C . HIS A 1 107 ? 12.671 -2.659 19.337 1.00 36.09 107 HIS A C 1
ATOM 849 O O . HIS A 1 107 ? 12.285 -3.421 20.225 1.00 36.09 107 HIS A O 1
ATOM 855 N N . ARG A 1 108 ? 13.108 -3.101 18.162 1.00 29.64 108 ARG A N 1
ATOM 856 C CA . ARG A 1 108 ? 13.737 -4.409 18.020 1.00 29.64 108 ARG A CA 1
ATOM 857 C C . ARG A 1 108 ? 15.075 -4.200 17.346 1.00 29.64 108 ARG A C 1
ATOM 859 O O . ARG A 1 108 ? 15.156 -3.938 16.153 1.00 29.64 108 ARG A O 1
ATOM 866 N N . ASN A 1 109 ? 16.093 -4.256 18.193 1.00 36.12 109 ASN A N 1
ATOM 867 C CA . ASN A 1 109 ? 17.463 -4.521 17.809 1.00 36.12 109 ASN A CA 1
ATOM 868 C C . ASN A 1 109 ? 17.565 -5.890 17.118 1.00 36.12 109 ASN A C 1
ATOM 870 O O . ASN A 1 109 ? 16.739 -6.770 17.362 1.00 36.12 109 ASN A O 1
ATOM 874 N N . GLN A 1 110 ? 18.678 -6.034 16.394 1.00 32.41 110 GLN A N 1
ATOM 875 C CA . GLN A 1 110 ? 19.345 -7.265 15.955 1.00 32.41 110 GLN A CA 1
ATOM 876 C C . GLN A 1 110 ? 18.865 -7.862 14.625 1.00 32.41 110 GLN A C 1
ATOM 878 O O . GLN A 1 110 ? 17.997 -8.728 14.571 1.00 32.41 110 GLN A O 1
ATOM 883 N N . CYS A 1 111 ? 19.548 -7.442 13.555 1.00 29.73 111 CYS A N 1
ATOM 884 C CA . CYS A 1 111 ? 20.100 -8.410 12.611 1.00 29.73 111 CYS A CA 1
ATOM 885 C C . CYS A 1 111 ? 21.304 -9.074 13.301 1.00 29.73 111 CYS A C 1
ATOM 887 O O . CYS A 1 111 ? 22.172 -8.359 13.810 1.00 29.73 111 CYS A O 1
ATOM 889 N N . ALA A 1 112 ? 21.306 -10.403 13.352 1.00 30.64 112 ALA A N 1
ATOM 890 C CA . ALA A 1 112 ? 22.498 -11.227 13.517 1.00 30.64 112 ALA A CA 1
ATOM 891 C C . ALA A 1 112 ? 22.841 -11.814 12.145 1.00 30.64 112 ALA A C 1
ATOM 893 O O . ALA A 1 112 ? 21.875 -12.069 11.384 1.00 30.64 112 ALA A O 1
#

Radius of gyration: 15.28 Å; Cα contacts (8 Å, |Δi|>4): 136; chains: 1; bounding box: 34×38×36 Å

Nearest PDB structures (foldseek):
  1jva-assembly2_B  TM=4.174E-01  e=1.536E+00  Saccharomyces cerevisiae
  1jva-assembly1_A  TM=4.116E-01  e=1.266E+00  Saccharomyces cerevisiae

Mean predicted aligned error: 10.6 Å

Sequence (112 aa):
MYFKVSMRKNPESGVYSGYYRLVESYPNEDGRVSHRTMVNAGYLDDLNANQLVVIQKLITEKAENCNNPLFTYQESDDSLVNSLCKETPDRKASGCIINKMVGKRKHRNQCA